Protein AF-A0A410RRQ7-F1 (afdb_monomer_lite)

pLDDT: mean 75.22, std 18.82, range [38.69, 93.56]

Secondary structure (DSSP, 8-state):
-PPP------------------PPEEEEEE----S-TTEEPPHHHHHHHHHHHHHHT-TT-EEEEEEEEEETTEEEEEEEEE-

Radius of gyration: 22.57 Å; chains: 1; bounding box: 40×50×58 Å

Structure (mmCIF, N/CA/C/O backbone):
data_AF-A0A410RRQ7-F1
#
_entry.id   AF-A0A410RRQ7-F1
#
loop_
_atom_site.group_PDB
_atom_site.id
_atom_site.type_symbol
_atom_site.label_atom_id
_atom_site.label_alt_id
_atom_site.label_comp_id
_atom_site.label_asym_id
_atom_site.label_entity_id
_atom_site.label_seq_id
_atom_site.pdbx_PDB_ins_code
_atom_site.Cartn_x
_atom_site.Cartn_y
_atom_site.Cartn_z
_atom_site.occupancy
_atom_site.B_iso_or_equiv
_atom_site.auth_seq_id
_atom_site.auth_comp_id
_atom_site.auth_asym_id
_atom_site.auth_atom_id
_atom_site.pdbx_PDB_model_num
ATOM 1 N N . MET A 1 1 ? 25.608 -42.775 -40.658 1.00 45.38 1 MET A N 1
ATOM 2 C CA . MET A 1 1 ? 25.473 -41.441 -40.040 1.00 45.38 1 MET A CA 1
ATOM 3 C C . MET A 1 1 ? 25.836 -40.424 -41.105 1.00 45.38 1 MET A C 1
ATOM 5 O O . MET A 1 1 ? 27.011 -40.214 -41.363 1.00 45.38 1 MET A O 1
ATOM 9 N N . LEU A 1 2 ? 24.822 -39.947 -41.824 1.00 43.69 2 LEU A N 1
ATOM 10 C CA . LEU A 1 2 ? 24.941 -39.003 -42.933 1.00 43.69 2 LEU A CA 1
ATOM 11 C C . LEU A 1 2 ? 24.652 -37.607 -42.383 1.00 43.69 2 LEU A C 1
ATOM 13 O O . LEU A 1 2 ? 23.603 -37.400 -41.778 1.00 43.69 2 LEU A O 1
ATOM 17 N N . GLY A 1 3 ? 25.599 -36.690 -42.564 1.00 40.62 3 GLY A N 1
ATOM 18 C CA . GLY A 1 3 ? 25.357 -35.264 -42.406 1.00 40.62 3 GLY A CA 1
ATOM 19 C C . GLY A 1 3 ? 24.510 -34.740 -43.566 1.00 40.62 3 GLY A C 1
ATOM 20 O O . GLY A 1 3 ? 24.794 -35.041 -44.723 1.00 40.62 3 GLY A O 1
ATOM 21 N N . CYS A 1 4 ? 23.494 -33.947 -43.239 1.00 55.62 4 CYS A N 1
ATOM 22 C CA . CYS A 1 4 ? 22.861 -32.990 -44.146 1.00 55.62 4 CYS A CA 1
ATOM 23 C C . CYS A 1 4 ? 23.504 -31.633 -43.811 1.00 55.62 4 CYS A C 1
ATOM 25 O O . CYS A 1 4 ? 23.505 -31.242 -42.649 1.00 55.62 4 CYS A O 1
ATOM 27 N N . GLY A 1 5 ? 24.200 -30.938 -44.709 1.00 38.69 5 GLY A N 1
ATOM 28 C CA . GLY A 1 5 ? 23.729 -30.560 -46.041 1.00 38.69 5 GLY A CA 1
ATOM 29 C C . GLY A 1 5 ? 22.937 -29.262 -45.880 1.00 38.69 5 GLY A C 1
ATOM 30 O O . GLY A 1 5 ? 21.774 -29.320 -45.502 1.00 38.69 5 GLY A O 1
ATOM 31 N N . GLY A 1 6 ? 23.623 -28.124 -46.029 1.00 45.09 6 GLY A N 1
ATOM 32 C CA . GLY A 1 6 ? 23.172 -26.804 -45.582 1.00 45.09 6 GLY A CA 1
ATOM 33 C C . GLY A 1 6 ? 22.222 -26.053 -46.510 1.00 45.09 6 GLY A C 1
ATOM 34 O O . GLY A 1 6 ? 21.845 -26.561 -47.558 1.00 45.09 6 GLY A O 1
ATOM 35 N N . VAL A 1 7 ? 21.905 -24.820 -46.108 1.00 44.19 7 VAL A N 1
ATOM 36 C CA . VAL A 1 7 ? 21.492 -23.691 -46.955 1.00 44.19 7 VAL A CA 1
ATOM 37 C C . VAL A 1 7 ? 21.765 -22.392 -46.188 1.00 44.19 7 VAL A C 1
ATOM 39 O O . VAL A 1 7 ? 21.437 -22.291 -45.006 1.00 44.19 7 VAL A O 1
ATOM 42 N N . ASP A 1 8 ? 22.391 -21.426 -46.861 1.00 48.19 8 ASP A N 1
ATOM 43 C CA . ASP A 1 8 ? 22.400 -20.012 -46.493 1.00 48.19 8 ASP A CA 1
ATOM 44 C C . ASP A 1 8 ? 20.995 -19.558 -46.084 1.00 48.19 8 ASP A C 1
ATOM 46 O O . ASP A 1 8 ? 20.015 -19.741 -46.808 1.00 48.19 8 ASP A O 1
ATOM 50 N N . SER A 1 9 ? 20.887 -18.937 -44.921 1.00 42.66 9 SER A N 1
ATOM 51 C CA . SER A 1 9 ? 19.774 -18.056 -44.605 1.00 42.66 9 SER A CA 1
ATOM 52 C C . SER A 1 9 ? 20.368 -16.930 -43.794 1.00 42.66 9 SER A C 1
ATOM 54 O O . SER A 1 9 ? 20.913 -17.147 -42.711 1.00 42.66 9 SER A O 1
ATOM 56 N N . GLU A 1 10 ? 20.354 -15.759 -44.424 1.00 46.38 10 GLU A N 1
ATOM 57 C CA . GLU A 1 10 ? 20.648 -14.458 -43.852 1.00 46.38 10 GLU A CA 1
ATOM 58 C C . GLU A 1 10 ? 20.281 -14.471 -42.371 1.00 46.38 10 GLU A C 1
ATOM 60 O O . GLU A 1 10 ? 19.141 -14.772 -42.018 1.00 46.38 10 GLU A O 1
ATOM 65 N N . ALA A 1 11 ? 21.262 -14.212 -41.504 1.00 47.88 11 ALA A N 1
ATOM 66 C CA . ALA A 1 11 ? 21.010 -13.977 -40.096 1.00 47.88 11 ALA A CA 1
ATOM 67 C C . ALA A 1 11 ? 20.161 -12.705 -40.008 1.00 47.88 11 ALA A C 1
ATOM 69 O O . ALA A 1 11 ? 20.678 -11.600 -39.856 1.00 47.88 11 ALA A O 1
ATOM 70 N N . THR A 1 12 ? 18.850 -12.868 -40.189 1.00 44.84 12 THR A N 1
ATOM 71 C CA . THR A 1 12 ? 17.835 -11.873 -39.916 1.00 44.84 12 THR A CA 1
ATOM 72 C C . THR A 1 12 ? 18.072 -11.435 -38.488 1.00 44.84 12 THR A C 1
ATOM 74 O O . THR A 1 12 ? 17.843 -12.181 -37.537 1.00 44.84 12 THR A O 1
ATOM 77 N N . THR A 1 13 ? 18.599 -10.222 -38.361 1.00 51.59 13 THR A N 1
ATOM 78 C CA . THR A 1 13 ? 18.489 -9.377 -37.184 1.00 51.59 13 THR A CA 1
ATOM 79 C C . THR A 1 13 ? 17.036 -9.391 -36.742 1.00 51.59 13 THR A C 1
ATOM 81 O O . THR A 1 13 ? 16.186 -8.698 -37.293 1.00 51.59 13 THR A O 1
ATOM 84 N N . GLY A 1 14 ? 16.768 -10.252 -35.782 1.00 42.22 14 GLY A N 1
ATOM 85 C CA . GLY A 1 14 ? 15.465 -10.508 -35.211 1.00 42.22 14 GLY A CA 1
ATOM 86 C C . GLY A 1 14 ? 15.692 -11.284 -33.931 1.00 42.22 14 GLY A C 1
ATOM 87 O O . GLY A 1 14 ? 15.111 -12.343 -33.738 1.00 42.22 14 GLY A O 1
ATOM 88 N N . ASP A 1 15 ? 16.603 -10.775 -33.091 1.00 41.56 15 ASP A N 1
ATOM 89 C CA . ASP A 1 15 ? 16.664 -11.070 -31.660 1.00 41.56 15 ASP A CA 1
ATOM 90 C C . ASP A 1 15 ? 15.339 -10.552 -31.077 1.00 41.56 15 ASP A C 1
ATOM 92 O O . ASP A 1 15 ? 15.271 -9.519 -30.412 1.00 41.56 15 ASP A O 1
ATOM 96 N N . GLU A 1 16 ? 14.239 -11.227 -31.411 1.00 44.91 16 GLU A N 1
ATOM 97 C CA . GLU A 1 16 ? 12.975 -11.118 -30.715 1.00 44.91 16 GLU A CA 1
ATOM 98 C C . GLU A 1 16 ? 13.222 -11.778 -29.366 1.00 44.91 16 GLU A C 1
ATOM 100 O O . GLU A 1 16 ? 12.822 -12.911 -29.092 1.00 44.91 16 GLU A O 1
ATOM 105 N N . ARG A 1 17 ? 13.940 -11.053 -28.501 1.00 50.06 17 ARG A N 1
ATOM 106 C CA . ARG A 1 17 ? 13.806 -11.217 -27.067 1.00 50.06 17 ARG A CA 1
ATOM 107 C C . ARG A 1 17 ? 12.322 -11.057 -26.823 1.00 50.06 17 ARG A C 1
ATOM 109 O O . ARG A 1 17 ? 11.821 -9.938 -26.748 1.00 50.06 17 ARG A O 1
ATOM 116 N N . MET A 1 18 ? 11.616 -12.179 -26.743 1.00 43.41 18 MET A N 1
ATOM 117 C CA . MET A 1 18 ? 10.366 -12.254 -26.021 1.00 43.41 18 MET A CA 1
ATOM 118 C C . MET A 1 18 ? 10.709 -11.748 -24.627 1.00 43.41 18 MET A C 1
ATOM 120 O O . MET A 1 18 ? 11.193 -12.492 -23.775 1.00 43.41 18 MET A O 1
ATOM 124 N N . VAL A 1 19 ? 10.541 -10.441 -24.431 1.00 49.31 19 VAL A N 1
ATOM 125 C CA . VAL A 1 19 ? 10.403 -9.838 -23.122 1.00 49.31 19 VAL A CA 1
ATOM 126 C C . VAL A 1 19 ? 9.166 -10.529 -22.589 1.00 49.31 19 VAL A C 1
ATOM 128 O O . VAL A 1 19 ? 8.044 -10.156 -22.924 1.00 49.31 19 VAL A O 1
ATOM 131 N N . GLN A 1 20 ? 9.373 -11.632 -21.868 1.00 44.91 20 GLN A N 1
ATOM 132 C CA . GLN A 1 20 ? 8.347 -12.193 -21.015 1.00 44.91 20 GLN A CA 1
ATOM 133 C C . GLN A 1 20 ? 7.901 -11.003 -20.184 1.00 44.91 20 GLN A C 1
ATOM 135 O O . GLN A 1 20 ? 8.695 -10.487 -19.397 1.00 44.91 20 GLN A O 1
A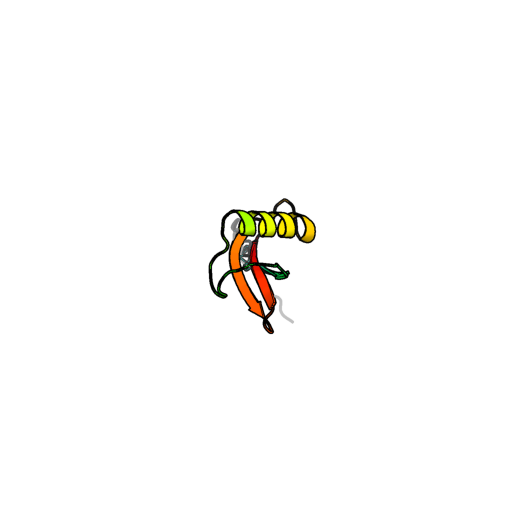TOM 140 N N . ALA A 1 21 ? 6.704 -10.484 -20.467 1.00 49.62 21 ALA A N 1
ATOM 141 C CA . ALA A 1 21 ? 6.085 -9.467 -19.646 1.00 49.62 21 ALA A CA 1
AT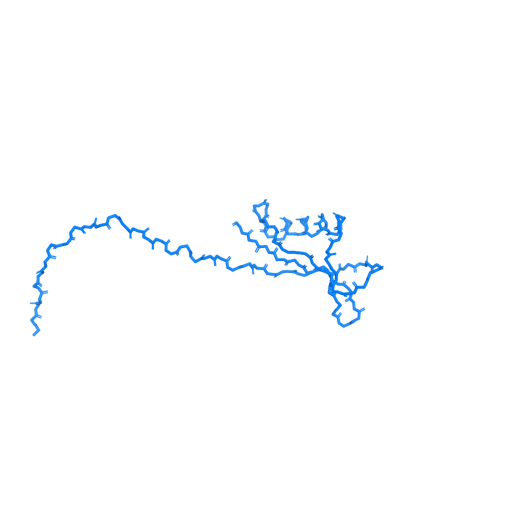OM 142 C C . ALA A 1 21 ? 6.142 -10.040 -18.235 1.00 49.62 21 ALA A C 1
ATOM 144 O O . ALA A 1 21 ? 5.488 -11.048 -17.960 1.00 49.62 21 ALA A O 1
ATOM 145 N N . GLN A 1 22 ? 7.046 -9.518 -17.404 1.00 57.69 22 GLN A N 1
ATOM 146 C CA . GLN A 1 22 ? 7.159 -9.966 -16.029 1.00 57.69 22 GLN A CA 1
ATOM 147 C C . GLN A 1 22 ? 5.783 -9.689 -15.438 1.00 57.69 22 GLN A C 1
ATOM 149 O O . GLN A 1 22 ? 5.367 -8.534 -15.370 1.00 57.69 22 GLN A O 1
ATOM 154 N N . GLY A 1 23 ? 5.026 -10.757 -15.172 1.00 59.81 23 GLY A N 1
ATOM 155 C CA . GLY A 1 23 ? 3.673 -10.632 -14.653 1.00 59.81 23 GLY A CA 1
ATOM 156 C C . GLY A 1 23 ? 3.713 -9.767 -13.401 1.00 59.81 23 GLY A C 1
ATOM 157 O O . GLY A 1 23 ? 4.670 -9.864 -12.630 1.00 59.81 23 GLY A O 1
ATOM 158 N N . ALA A 1 24 ? 2.709 -8.907 -13.232 1.00 71.50 24 ALA A N 1
ATOM 159 C CA . ALA A 1 24 ? 2.603 -8.066 -12.050 1.00 71.50 24 ALA A CA 1
ATOM 160 C C . ALA A 1 24 ? 2.750 -8.944 -10.794 1.00 71.50 24 ALA A C 1
ATOM 162 O O . ALA A 1 24 ? 2.014 -9.916 -10.606 1.00 71.50 24 ALA A O 1
ATOM 163 N N . MET A 1 25 ? 3.760 -8.644 -9.982 1.00 82.12 25 MET A N 1
ATOM 164 C CA . MET A 1 25 ? 4.031 -9.328 -8.721 1.00 82.12 25 MET A CA 1
ATOM 165 C C . MET A 1 25 ? 3.098 -8.759 -7.658 1.00 82.12 25 MET A C 1
ATOM 167 O O . MET A 1 25 ? 2.747 -7.589 -7.741 1.00 82.12 25 MET A O 1
ATOM 171 N N . ALA A 1 26 ? 2.685 -9.553 -6.673 1.00 84.81 26 ALA A N 1
ATOM 172 C CA . ALA A 1 26 ? 1.785 -9.107 -5.609 1.00 84.81 26 ALA A CA 1
ATOM 173 C C . ALA A 1 26 ? 2.463 -9.211 -4.242 1.00 84.81 26 ALA A C 1
ATOM 175 O O . ALA A 1 26 ? 3.193 -10.170 -3.990 1.00 84.81 26 ALA A O 1
ATOM 176 N N . ASP A 1 27 ? 2.199 -8.244 -3.368 1.00 87.19 27 ASP A N 1
ATOM 177 C CA . ASP A 1 27 ? 2.692 -8.229 -1.992 1.00 87.19 27 ASP A CA 1
ATOM 178 C C . ASP A 1 27 ? 1.663 -7.591 -1.043 1.00 87.19 27 ASP A C 1
ATOM 180 O O . ASP A 1 27 ? 0.758 -6.865 -1.471 1.00 87.19 27 ASP A O 1
ATOM 184 N N . GLU A 1 28 ? 1.765 -7.916 0.246 1.00 88.69 28 GLU A N 1
ATOM 185 C CA . GLU A 1 28 ? 0.747 -7.631 1.258 1.00 88.69 28 GLU A CA 1
ATOM 186 C C . GLU A 1 28 ? 1.372 -7.264 2.606 1.00 88.69 28 GLU A C 1
ATOM 188 O O . GLU A 1 28 ? 2.297 -7.925 3.078 1.00 88.69 28 GLU A O 1
ATOM 193 N N . PHE A 1 29 ? 0.828 -6.248 3.280 1.00 88.75 29 PHE A N 1
ATOM 194 C CA . PHE A 1 29 ? 1.228 -5.915 4.649 1.00 88.75 29 PHE A CA 1
ATOM 195 C C . PHE A 1 29 ? 0.053 -5.430 5.497 1.00 88.75 29 PHE A C 1
ATOM 197 O O . PHE A 1 29 ? -0.897 -4.817 5.005 1.00 88.75 29 PHE A O 1
ATOM 204 N N . GLU A 1 30 ? 0.115 -5.742 6.792 1.00 87.44 30 GLU A N 1
ATOM 205 C CA . GLU A 1 30 ? -0.936 -5.410 7.752 1.00 87.44 30 GLU A CA 1
ATOM 206 C C . GLU A 1 30 ? -1.012 -3.898 7.973 1.00 87.44 30 GLU A C 1
ATOM 208 O O . GLU A 1 30 ? 0.006 -3.238 8.206 1.00 87.44 30 GLU A O 1
ATOM 213 N N . VAL A 1 31 ? -2.231 -3.355 7.957 1.00 79.50 31 VAL A N 1
ATOM 214 C CA . VAL A 1 31 ? -2.485 -1.965 8.333 1.00 79.50 31 VAL A CA 1
ATOM 215 C C . VAL A 1 31 ? -3.690 -1.850 9.252 1.00 79.50 31 VAL A C 1
ATOM 217 O O . VAL A 1 31 ? -4.700 -2.531 9.099 1.00 79.50 31 VAL A O 1
ATOM 220 N N . LYS A 1 32 ? -3.622 -0.902 10.186 1.00 71.62 32 LYS A N 1
ATOM 221 C CA . LYS A 1 32 ? -4.806 -0.460 10.923 1.00 71.62 32 LYS A CA 1
ATOM 222 C C . LYS A 1 32 ? -5.559 0.538 10.052 1.00 71.62 32 LYS A C 1
ATOM 224 O O . LYS A 1 32 ? -5.133 1.685 9.938 1.00 71.62 32 LYS A O 1
ATOM 229 N N . ALA A 1 33 ? -6.635 0.097 9.414 1.00 65.9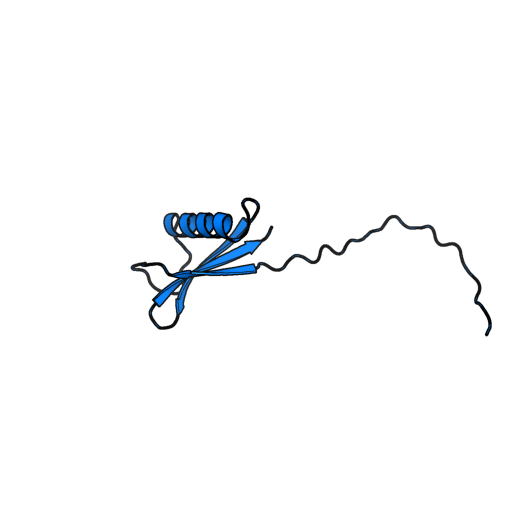4 33 ALA A N 1
ATOM 230 C CA . ALA A 1 33 ? -7.515 0.958 8.634 1.00 65.94 33 ALA A CA 1
ATOM 231 C C . ALA A 1 33 ? -8.967 0.801 9.116 1.00 65.94 33 ALA A C 1
ATOM 233 O O . ALA A 1 33 ? -9.425 -0.314 9.318 1.00 65.94 33 ALA A O 1
ATOM 234 N N . ASP A 1 34 ? -9.689 1.908 9.290 1.00 64.88 34 ASP A N 1
ATOM 235 C CA . ASP A 1 34 ? -11.123 1.937 9.639 1.00 64.88 34 ASP A CA 1
ATOM 236 C C . ASP A 1 34 ? -11.988 1.962 8.365 1.00 64.88 34 ASP A C 1
ATOM 238 O O . ASP A 1 34 ? -12.795 2.863 8.142 1.00 64.88 34 ASP A O 1
ATOM 242 N N . VAL A 1 35 ? -11.755 1.022 7.449 1.00 67.50 35 VAL A N 1
ATOM 243 C CA . VAL A 1 35 ? -12.434 0.997 6.144 1.00 67.50 35 VAL A CA 1
ATOM 244 C C . VAL A 1 35 ? -12.902 -0.403 5.786 1.00 67.50 35 VAL A C 1
ATOM 246 O O . VAL A 1 35 ? -12.348 -1.402 6.245 1.00 67.50 35 VAL A O 1
ATOM 249 N N . GLU A 1 36 ? -13.939 -0.467 4.955 1.00 66.75 36 GLU A N 1
ATOM 250 C CA . GLU A 1 36 ? -14.474 -1.728 4.452 1.00 66.75 36 GLU A CA 1
ATOM 251 C C . GLU A 1 36 ? -13.455 -2.438 3.547 1.00 66.75 36 GLU A C 1
ATOM 253 O O . GLU A 1 36 ? -12.738 -1.814 2.767 1.00 66.75 36 GLU A O 1
ATOM 258 N N . SER A 1 37 ? -13.380 -3.764 3.663 1.00 73.75 37 SER A N 1
ATOM 259 C CA . SER A 1 37 ? -12.544 -4.604 2.800 1.00 73.75 37 SER A CA 1
ATOM 260 C C . SER A 1 37 ? -13.058 -4.599 1.358 1.00 73.75 37 SER A C 1
ATOM 262 O O . SER A 1 37 ? -14.260 -4.555 1.122 1.00 73.75 37 SER A O 1
ATOM 264 N N . GLY A 1 38 ? -12.152 -4.750 0.393 1.00 74.50 38 GLY A N 1
ATOM 265 C CA . GLY A 1 38 ? -12.464 -4.794 -1.038 1.00 74.50 38 GLY A CA 1
ATOM 266 C C . GLY A 1 38 ? -12.525 -3.419 -1.703 1.00 74.50 38 GLY A C 1
ATOM 267 O O . GLY A 1 38 ? -13.071 -3.298 -2.795 1.00 74.50 38 GLY A O 1
ATOM 268 N N . VAL A 1 39 ? -11.982 -2.385 -1.055 1.00 85.31 39 VAL A N 1
ATOM 269 C CA . VAL A 1 39 ? -11.895 -1.028 -1.610 1.00 85.31 39 VAL A CA 1
ATOM 270 C C . VAL A 1 39 ? -10.479 -0.719 -2.083 1.00 85.31 39 VAL A C 1
ATOM 272 O O . VAL A 1 39 ? -9.494 -1.196 -1.516 1.00 85.31 39 VAL A O 1
ATOM 275 N N . SER A 1 40 ? -10.366 0.116 -3.113 1.00 89.94 40 SER A N 1
ATOM 276 C CA . SER A 1 40 ? -9.075 0.644 -3.552 1.00 89.94 40 SER A CA 1
ATOM 277 C C . SER A 1 40 ? -8.437 1.510 -2.463 1.00 89.94 40 SER A C 1
ATOM 279 O O . SER A 1 40 ? -9.130 2.235 -1.747 1.00 89.94 40 SER A O 1
ATOM 281 N N . CYS A 1 41 ? -7.107 1.476 -2.369 1.00 90.12 41 CYS A N 1
ATOM 282 C CA . CYS A 1 41 ? -6.367 2.321 -1.436 1.00 90.12 41 CYS A CA 1
ATOM 283 C C . CYS A 1 41 ? -6.648 3.809 -1.684 1.00 90.12 41 CYS A C 1
ATOM 285 O O . CYS A 1 41 ? -6.589 4.289 -2.820 1.00 90.12 41 CYS A O 1
ATOM 287 N N . ASN A 1 42 ? -6.858 4.567 -0.610 1.00 90.62 42 ASN A N 1
ATOM 288 C CA . ASN A 1 42 ? -6.837 6.023 -0.673 1.00 90.62 42 ASN A CA 1
ATOM 289 C C . ASN A 1 42 ? -5.400 6.550 -0.872 1.00 90.62 42 ASN A C 1
ATOM 291 O O . ASN A 1 42 ? -4.419 5.805 -0.815 1.00 90.62 42 ASN A O 1
ATOM 295 N N . SER A 1 43 ? -5.258 7.860 -1.076 1.00 91.25 43 SER A N 1
ATOM 296 C CA . SER A 1 43 ? -3.961 8.493 -1.349 1.00 91.25 43 SER A CA 1
ATOM 297 C C . SER A 1 43 ? -2.906 8.283 -0.256 1.00 91.25 43 SER A C 1
ATOM 299 O O . SER A 1 43 ? -1.718 8.251 -0.566 1.00 91.25 43 SER A O 1
ATOM 301 N N . GLU A 1 44 ? -3.294 8.162 1.014 1.00 90.88 44 GLU A N 1
ATOM 302 C CA . GLU A 1 44 ? -2.349 7.942 2.117 1.00 90.88 44 GLU A CA 1
ATOM 303 C C . GLU A 1 44 ? -1.903 6.481 2.191 1.00 90.88 44 GLU A C 1
ATOM 305 O O . GLU A 1 44 ? -0.709 6.197 2.264 1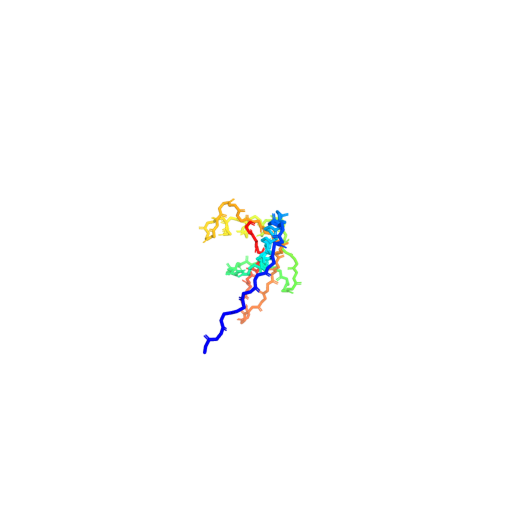.00 90.88 44 GLU A O 1
ATOM 310 N N . GLN A 1 45 ? -2.845 5.548 2.080 1.00 90.88 45 GLN A N 1
ATOM 311 C CA . GLN A 1 45 ? -2.581 4.106 2.028 1.00 90.88 45 GLN A CA 1
ATOM 312 C C . GLN A 1 45 ? -1.713 3.743 0.826 1.00 90.88 45 GLN A C 1
ATOM 314 O O . GLN A 1 45 ? -0.789 2.943 0.932 1.00 90.88 45 GLN A O 1
ATOM 319 N N . ARG A 1 46 ? -1.954 4.404 -0.304 1.00 91.88 46 ARG A N 1
ATOM 320 C CA . ARG A 1 46 ? -1.165 4.239 -1.517 1.00 91.88 46 ARG A CA 1
ATOM 321 C C . ARG A 1 46 ? 0.291 4.682 -1.323 1.00 91.88 46 ARG A C 1
ATOM 323 O O . ARG A 1 46 ? 1.197 3.973 -1.743 1.00 91.88 46 ARG A O 1
ATOM 330 N N . LYS A 1 47 ? 0.537 5.784 -0.604 1.00 92.94 47 LYS A N 1
ATOM 331 C CA . LYS A 1 47 ? 1.903 6.204 -0.228 1.00 92.94 47 LYS A CA 1
ATOM 332 C C . LYS A 1 47 ? 2.579 5.210 0.716 1.00 92.94 47 LYS A C 1
ATOM 334 O O . LYS A 1 47 ? 3.781 4.989 0.601 1.00 92.94 47 LYS A O 1
ATOM 339 N N . LEU A 1 48 ? 1.826 4.616 1.646 1.00 92.62 48 LEU A N 1
ATOM 340 C CA . LEU A 1 48 ? 2.347 3.558 2.517 1.00 92.62 48 LEU A CA 1
ATOM 341 C C . LEU A 1 48 ? 2.744 2.320 1.705 1.00 92.62 48 LEU A C 1
ATOM 343 O O . LEU A 1 48 ? 3.825 1.781 1.927 1.00 92.62 48 LEU A O 1
ATOM 347 N N . ALA A 1 49 ? 1.914 1.920 0.737 1.00 92.50 49 ALA A N 1
ATOM 348 C CA . ALA A 1 49 ? 2.213 0.824 -0.179 1.00 92.50 49 ALA A CA 1
ATOM 349 C C . ALA A 1 49 ? 3.467 1.103 -1.017 1.00 92.50 49 ALA A C 1
ATOM 351 O O . ALA A 1 49 ? 4.359 0.265 -1.077 1.00 92.50 49 ALA A O 1
ATOM 352 N N . GLU A 1 50 ? 3.591 2.307 -1.583 1.00 92.44 50 GLU A N 1
ATOM 353 C CA . GLU A 1 50 ? 4.774 2.725 -2.346 1.00 92.44 50 GLU A CA 1
ATOM 354 C C . GLU A 1 50 ? 6.044 2.708 -1.485 1.00 92.44 50 GLU A C 1
ATOM 356 O O . GLU A 1 50 ? 7.078 2.193 -1.908 1.00 92.44 50 GLU A O 1
ATOM 361 N N . ALA A 1 51 ? 5.974 3.217 -0.252 1.00 92.88 51 ALA A N 1
ATOM 362 C CA . ALA A 1 51 ? 7.104 3.201 0.670 1.00 92.88 51 ALA A CA 1
ATOM 363 C C . ALA A 1 51 ? 7.509 1.771 1.065 1.00 92.88 51 ALA A C 1
ATOM 365 O O . ALA A 1 51 ? 8.703 1.462 1.116 1.00 92.88 51 ALA A O 1
ATOM 366 N N . HIS A 1 52 ? 6.532 0.895 1.321 1.00 93.56 52 HIS A N 1
ATOM 367 C CA . HIS A 1 52 ? 6.777 -0.518 1.597 1.00 93.56 52 HIS A CA 1
ATOM 368 C C . HIS A 1 52 ? 7.421 -1.208 0.386 1.00 93.56 52 HIS A C 1
ATOM 370 O O . HIS A 1 52 ? 8.471 -1.836 0.522 1.00 93.56 52 HIS A O 1
ATOM 376 N N . MET A 1 53 ? 6.867 -0.998 -0.808 1.00 92.94 53 MET A N 1
ATOM 377 C CA . MET A 1 53 ? 7.372 -1.548 -2.063 1.00 92.94 53 MET A CA 1
ATOM 378 C C . MET A 1 53 ? 8.823 -1.133 -2.330 1.00 92.94 53 MET A C 1
ATOM 380 O O . MET A 1 53 ? 9.671 -1.982 -2.600 1.00 92.94 53 MET A O 1
ATOM 384 N N . VAL A 1 54 ? 9.141 0.159 -2.210 1.00 89.75 54 VAL A N 1
ATOM 385 C CA . VAL A 1 54 ? 10.505 0.668 -2.428 1.00 89.75 54 VAL A CA 1
ATOM 386 C C . VAL A 1 54 ? 11.488 0.091 -1.412 1.00 89.75 54 VAL A C 1
ATOM 388 O O . VAL A 1 54 ? 12.621 -0.235 -1.765 1.00 89.75 54 VAL A O 1
ATOM 391 N N . LYS A 1 55 ? 11.059 -0.051 -0.155 1.00 90.81 55 LYS A N 1
ATOM 392 C CA . LYS A 1 55 ? 11.888 -0.584 0.928 1.00 90.81 55 LYS A CA 1
ATOM 393 C C . LYS A 1 55 ? 12.174 -2.082 0.774 1.00 90.81 55 LYS A C 1
ATOM 395 O O . LYS A 1 55 ? 13.269 -2.508 1.132 1.00 90.81 55 LYS A O 1
ATOM 400 N N . HIS A 1 56 ? 11.204 -2.866 0.305 1.00 88.62 56 HIS A N 1
ATOM 401 C CA . HIS A 1 56 ? 11.287 -4.330 0.283 1.00 88.62 56 HIS A CA 1
ATOM 402 C C . HIS A 1 56 ? 11.686 -4.913 -1.077 1.00 88.62 56 HIS A C 1
ATOM 404 O O . HIS A 1 56 ? 12.306 -5.974 -1.107 1.00 88.62 56 HIS A O 1
ATOM 410 N N . HIS A 1 57 ? 11.388 -4.219 -2.180 1.00 85.94 57 HIS A N 1
ATOM 411 C CA . HIS A 1 57 ? 11.631 -4.721 -3.535 1.00 85.94 57 HIS A CA 1
ATOM 412 C C . HIS A 1 57 ? 12.692 -3.907 -4.274 1.00 85.94 57 HIS A C 1
ATOM 414 O O . HIS A 1 57 ? 13.770 -4.421 -4.561 1.00 85.94 57 HIS A O 1
ATOM 420 N N . SER A 1 58 ? 12.403 -2.648 -4.614 1.00 83.25 58 SER A N 1
ATOM 421 C CA . SER A 1 58 ? 13.338 -1.771 -5.336 1.00 83.25 58 SER A CA 1
ATOM 422 C C . SER A 1 58 ? 12.815 -0.343 -5.432 1.00 83.25 58 SER A C 1
ATOM 424 O O . SER A 1 58 ? 11.620 -0.128 -5.616 1.00 83.25 58 SER A O 1
ATOM 426 N N . SER A 1 59 ? 13.715 0.640 -5.462 1.00 85.75 59 SER A N 1
ATOM 427 C CA . SER A 1 59 ? 13.375 2.024 -5.821 1.00 85.75 59 SER A CA 1
ATOM 428 C C . SER A 1 59 ? 12.907 2.199 -7.269 1.00 85.75 59 SER A C 1
ATOM 430 O O . SER A 1 59 ? 12.353 3.242 -7.600 1.00 85.75 59 SER A O 1
ATOM 432 N N . PHE A 1 60 ? 13.152 1.212 -8.136 1.00 85.00 60 PHE A N 1
ATOM 433 C CA . PHE A 1 60 ? 12.670 1.205 -9.521 1.00 85.00 60 PHE A CA 1
ATOM 434 C C . PHE A 1 60 ? 11.298 0.543 -9.675 1.00 85.00 60 PHE A C 1
ATOM 436 O O . PHE A 1 60 ? 10.692 0.680 -10.734 1.00 85.00 60 PHE A O 1
ATOM 443 N N . ALA A 1 61 ? 10.810 -0.151 -8.640 1.00 84.75 61 ALA A N 1
ATOM 444 C CA . ALA A 1 61 ? 9.515 -0.807 -8.692 1.00 84.75 61 ALA A CA 1
ATOM 445 C C . ALA A 1 61 ? 8.398 0.228 -8.886 1.00 84.75 61 ALA A C 1
ATOM 447 O O . ALA A 1 61 ? 8.404 1.306 -8.284 1.00 84.75 61 ALA A O 1
ATOM 448 N N . LYS A 1 62 ? 7.435 -0.109 -9.739 1.00 87.06 62 LYS A N 1
ATOM 449 C CA . LYS A 1 62 ? 6.243 0.685 -10.024 1.00 87.06 62 LYS A CA 1
ATOM 450 C C . LYS A 1 62 ? 5.019 -0.104 -9.610 1.00 87.06 62 LYS A C 1
ATOM 452 O O . LYS A 1 62 ? 4.877 -1.268 -9.968 1.00 87.06 62 LYS A O 1
ATOM 457 N N . MET A 1 63 ? 4.141 0.549 -8.866 1.00 89.94 63 MET A N 1
ATOM 458 C CA . MET A 1 63 ? 2.901 -0.050 -8.395 1.00 89.94 63 MET A CA 1
ATOM 459 C C . MET A 1 63 ? 1.827 0.020 -9.485 1.00 89.94 63 MET A C 1
ATOM 461 O O . MET A 1 63 ? 1.619 1.083 -10.074 1.00 89.94 63 MET A O 1
ATOM 465 N N . ASP A 1 64 ? 1.147 -1.097 -9.717 1.00 89.12 64 ASP A N 1
ATOM 466 C CA . ASP A 1 64 ? 0.060 -1.246 -10.690 1.00 89.12 64 ASP A CA 1
ATOM 467 C C . ASP A 1 64 ? -1.315 -1.150 -10.006 1.00 89.12 64 ASP A C 1
ATOM 469 O O . ASP A 1 64 ? -2.131 -0.295 -10.355 1.00 89.12 64 ASP A O 1
ATOM 473 N N . SER A 1 65 ? -1.539 -1.930 -8.943 1.00 91.00 65 SER A N 1
ATOM 474 C CA . SER A 1 65 ? -2.772 -1.890 -8.142 1.00 91.00 65 SER A CA 1
ATOM 475 C C . SER A 1 65 ? -2.502 -1.739 -6.643 1.00 91.00 65 SER A C 1
ATOM 477 O O . SER A 1 65 ? -1.420 -2.063 -6.162 1.00 91.00 65 SER A O 1
ATOM 479 N N . CYS A 1 66 ? -3.491 -1.231 -5.901 1.00 91.50 66 CYS A N 1
ATOM 480 C CA . CYS A 1 66 ? -3.483 -1.156 -4.439 1.00 91.50 66 CYS A CA 1
ATOM 481 C C . CYS A 1 66 ? -4.917 -1.265 -3.913 1.00 91.50 66 CYS A C 1
ATOM 483 O O . CYS A 1 66 ? -5.772 -0.435 -4.241 1.00 91.50 66 CYS A O 1
ATOM 485 N N . GLU A 1 67 ? -5.167 -2.265 -3.079 1.00 92.94 67 GLU A N 1
ATOM 486 C CA . GLU A 1 67 ? -6.473 -2.597 -2.521 1.00 92.94 67 GLU A CA 1
ATOM 487 C C . GLU A 1 67 ? -6.352 -2.961 -1.045 1.00 92.94 67 GLU A C 1
ATOM 489 O O . GLU A 1 67 ? -5.314 -3.428 -0.576 1.00 92.94 67 GLU A O 1
ATOM 494 N N . ILE A 1 68 ? -7.438 -2.773 -0.308 1.00 90.94 68 ILE A N 1
ATOM 495 C CA . ILE A 1 68 ? -7.538 -3.203 1.081 1.00 90.94 68 ILE A CA 1
ATOM 496 C C . ILE A 1 68 ? -8.285 -4.519 1.111 1.00 90.94 68 ILE A C 1
ATOM 498 O O . ILE A 1 68 ? -9.406 -4.614 0.616 1.00 90.94 68 ILE A O 1
ATOM 502 N N . VAL A 1 69 ? -7.681 -5.529 1.719 1.00 89.19 69 VAL A N 1
ATOM 503 C CA . VAL A 1 69 ? -8.247 -6.872 1.816 1.00 89.19 69 VAL A CA 1
ATOM 504 C C . VAL A 1 69 ? -8.341 -7.294 3.275 1.00 89.19 69 VAL A C 1
ATO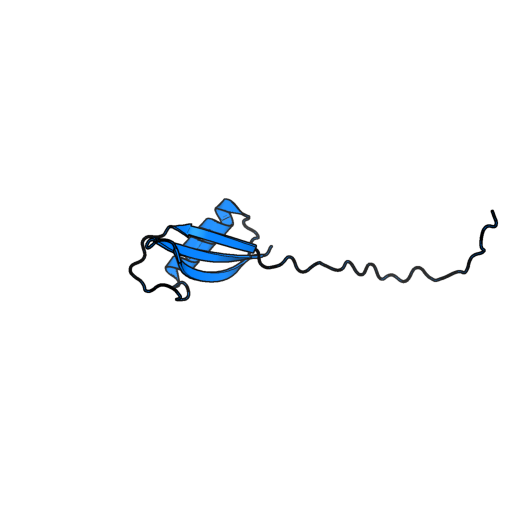M 506 O 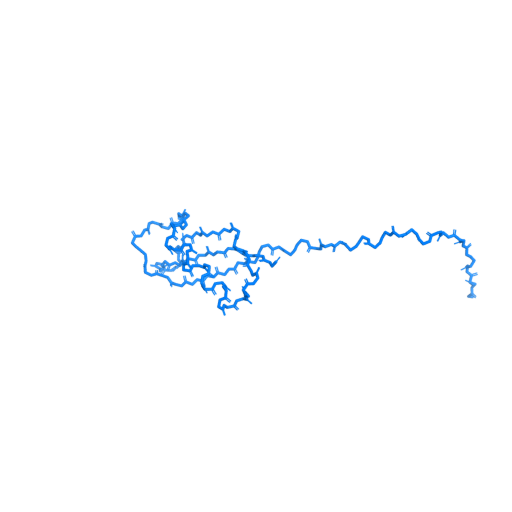O . VAL A 1 69 ? -7.445 -7.027 4.072 1.00 89.19 69 VAL A O 1
ATOM 509 N N . SER A 1 70 ? -9.435 -7.955 3.642 1.00 87.06 70 SER A N 1
ATOM 510 C CA . SER A 1 70 ? -9.565 -8.609 4.939 1.00 87.06 70 SER A CA 1
ATOM 511 C C . SER A 1 70 ? -9.117 -10.059 4.837 1.00 87.06 70 SER A C 1
ATOM 513 O O . SER A 1 70 ? -9.663 -10.837 4.053 1.00 87.06 70 SER A O 1
ATOM 515 N N . ILE A 1 71 ? -8.134 -10.427 5.652 1.00 82.94 71 ILE A N 1
ATOM 516 C CA . ILE A 1 71 ? -7.639 -11.794 5.790 1.00 82.94 71 ILE A CA 1
ATOM 517 C C . ILE A 1 71 ? -7.742 -12.142 7.274 1.00 82.94 71 ILE A C 1
ATOM 519 O O . ILE A 1 71 ? -7.156 -11.469 8.115 1.00 82.94 71 ILE A O 1
ATOM 523 N N . ASN A 1 72 ? -8.516 -13.176 7.616 1.00 86.06 72 ASN A N 1
ATOM 524 C CA . ASN A 1 72 ? -8.733 -13.606 9.006 1.00 86.06 72 ASN A CA 1
ATOM 525 C C . ASN A 1 72 ? -9.179 -12.476 9.961 1.00 86.06 72 ASN A C 1
ATOM 527 O O . ASN A 1 72 ? -8.714 -12.416 11.095 1.00 86.06 72 ASN A O 1
ATOM 531 N N . TYR A 1 73 ? -10.084 -11.594 9.518 1.00 82.25 73 TYR A N 1
ATOM 532 C CA . TYR A 1 73 ? -10.575 -10.423 10.274 1.00 82.25 73 TYR A CA 1
ATOM 533 C C . TYR A 1 73 ? -9.544 -9.307 10.518 1.00 82.25 73 TYR A C 1
ATOM 535 O O . TYR A 1 73 ? -9.866 -8.318 11.174 1.00 82.25 73 TYR A O 1
ATOM 543 N N . THR A 1 74 ? -8.347 -9.414 9.943 1.00 84.44 74 THR A N 1
ATOM 544 C CA . THR A 1 74 ? -7.333 -8.355 9.936 1.00 84.44 74 THR A CA 1
ATOM 545 C C . THR A 1 74 ? -7.305 -7.686 8.563 1.00 84.44 74 THR A C 1
ATOM 547 O O . THR A 1 74 ? -7.512 -8.348 7.544 1.00 84.44 74 THR A O 1
ATOM 550 N N . LEU A 1 75 ? -7.097 -6.369 8.520 1.00 87.00 75 LEU A N 1
ATOM 551 C CA . LEU A 1 75 ? -7.022 -5.607 7.274 1.00 87.00 75 LEU A CA 1
ATOM 552 C C . LEU A 1 75 ? -5.571 -5.474 6.802 1.00 87.00 75 LEU A C 1
ATOM 554 O O . LEU A 1 75 ? -4.667 -5.138 7.568 1.00 87.00 75 LEU A O 1
ATOM 558 N N . TYR A 1 76 ? -5.369 -5.722 5.514 1.00 89.62 76 TYR A N 1
ATOM 559 C CA . TYR A 1 76 ? -4.082 -5.652 4.837 1.00 89.62 76 TYR A CA 1
ATOM 560 C C . TYR A 1 76 ? -4.198 -4.730 3.633 1.00 89.62 76 TYR A C 1
ATOM 562 O O . TYR A 1 76 ? -5.236 -4.691 2.972 1.00 89.62 76 TYR A O 1
ATOM 570 N N . ILE A 1 77 ? -3.118 -4.024 3.317 1.00 91.56 77 ILE A N 1
ATOM 571 C CA . ILE A 1 77 ? -2.948 -3.446 1.987 1.00 91.56 77 ILE A CA 1
ATOM 572 C C . ILE A 1 77 ? -2.307 -4.514 1.111 1.00 91.56 77 ILE A C 1
ATOM 574 O O . ILE A 1 77 ? -1.201 -4.966 1.404 1.00 91.56 77 ILE A O 1
ATOM 578 N N . ARG A 1 78 ? -2.995 -4.882 0.032 1.00 92.31 78 ARG A N 1
ATOM 579 C CA . ARG A 1 78 ? -2.477 -5.691 -1.069 1.00 92.31 78 ARG A CA 1
ATOM 580 C C . ARG A 1 78 ? -2.146 -4.766 -2.226 1.00 92.31 78 ARG A C 1
ATOM 582 O O . ARG A 1 78 ? -2.998 -3.988 -2.650 1.00 92.31 78 ARG A O 1
ATOM 589 N N . TYR A 1 79 ? -0.945 -4.868 -2.770 1.00 90.94 79 TYR A N 1
ATOM 590 C CA . TYR A 1 79 ? -0.567 -4.133 -3.970 1.00 90.94 79 TYR A CA 1
ATOM 591 C C . TYR A 1 79 ? 0.090 -5.051 -4.988 1.00 90.94 79 TYR A C 1
ATOM 593 O O . TYR A 1 79 ? 0.678 -6.075 -4.636 1.00 90.94 79 TYR A O 1
ATOM 601 N N . THR A 1 80 ? -0.012 -4.672 -6.259 1.00 91.88 80 THR A N 1
ATOM 602 C CA . THR A 1 80 ? 0.760 -5.301 -7.329 1.00 91.88 80 THR A CA 1
ATOM 603 C C . THR A 1 80 ? 1.812 -4.347 -7.869 1.00 91.88 80 THR A C 1
ATOM 605 O O . THR A 1 80 ? 1.632 -3.129 -7.832 1.00 91.88 80 THR A O 1
ATOM 608 N N . TYR A 1 81 ? 2.937 -4.881 -8.334 1.00 87.81 81 TYR A N 1
ATOM 609 C CA . TYR A 1 81 ? 4.062 -4.097 -8.822 1.00 87.81 81 TYR A CA 1
ATOM 610 C C . TYR A 1 81 ? 4.819 -4.787 -9.959 1.00 87.81 81 TYR A C 1
ATOM 612 O O . TYR A 1 81 ? 4.735 -5.998 -10.162 1.00 87.81 81 TYR A O 1
ATOM 620 N N . TYR A 1 82 ? 5.584 -3.989 -10.694 1.00 86.69 82 TYR A N 1
ATOM 621 C CA . TYR A 1 82 ? 6.490 -4.411 -11.760 1.00 86.69 82 TYR A CA 1
ATOM 622 C C . TYR A 1 82 ? 7.782 -3.583 -11.706 1.00 86.69 82 TYR A C 1
ATOM 624 O O . TYR A 1 82 ? 7.845 -2.581 -10.990 1.00 86.69 82 TYR A O 1
ATOM 632 N N . PHE A 1 83 ? 8.820 -4.007 -12.429 1.00 82.94 83 PHE A N 1
ATOM 633 C CA . PHE A 1 83 ? 10.112 -3.310 -12.509 1.00 82.94 83 PHE A CA 1
ATOM 634 C C . PHE A 1 83 ? 10.256 -2.509 -13.808 1.00 82.94 83 PHE A C 1
ATOM 636 O O . PHE A 1 83 ? 9.705 -2.944 -14.845 1.00 82.94 83 PHE A O 1
#

Foldseek 3Di:
DDDDDDDDDPPPPCPPPPPVQPPWAKDKDFDDDPDDFPAFDDPVVVVVVLVVCCVPPHPPKDWDGWGWHDDPNTIMIMTTIDD

Sequence (83 aa):
MLGCGGVDSEATTGDERMVQAQGAMADEFEVKADVESGVSCNSEQRKLAEAHMVKHHSSFAKMDSCEIVSINYTLYIRYTYYF

Organism: Corallococcus coralloides (NCBI:txid184914)